Protein AF-A0A1B8CRM6-F1 (afdb_monomer_lite)

Radius of gyration: 18.36 Å; chains: 1; bounding box: 37×36×52 Å

Sequence (145 aa):
MALIEVIQYNAKPSLDSHALRTTINDTIQNAAIALKGPDDIFHVVLSRPAFGSDGPVAAPVVEFVQSYFPASRVTPEFQRGIEEDFARFDKIYKKGVKGDLGLSSGWVLDEQEHENIEDEKAKCFIIARGWESMDCFEQSVQNDA

Structure (mmCIF, N/CA/C/O backbone):
data_AF-A0A1B8CRM6-F1
#
_entry.id   AF-A0A1B8CRM6-F1
#
loop_
_atom_site.group_PDB
_atom_site.id
_atom_site.type_symbol
_atom_site.label_atom_id
_atom_site.label_alt_id
_atom_site.label_comp_id
_atom_site.label_asym_id
_atom_site.label_entity_id
_atom_site.label_seq_id
_atom_site.pdbx_PDB_ins_code
_atom_site.Cartn_x
_atom_site.Cartn_y
_atom_site.Cartn_z
_atom_site.occupancy
_atom_site.B_iso_or_equiv
_atom_site.auth_seq_id
_atom_site.auth_comp_id
_atom_site.auth_asym_id
_atom_site.auth_atom_id
_atom_site.pdbx_PDB_model_num
ATOM 1 N N . MET A 1 1 ? 10.189 12.400 8.759 1.00 33.78 1 MET A N 1
ATOM 2 C CA . MET A 1 1 ? 8.837 11.882 8.470 1.00 33.78 1 MET A CA 1
ATOM 3 C C . MET A 1 1 ? 8.264 12.683 7.321 1.00 33.78 1 MET A C 1
ATOM 5 O O . MET A 1 1 ? 8.281 13.903 7.414 1.00 33.78 1 MET A O 1
ATOM 9 N N . ALA A 1 2 ? 7.822 12.023 6.252 1.00 34.91 2 ALA A N 1
ATOM 10 C CA . ALA A 1 2 ? 7.084 12.663 5.167 1.00 34.91 2 ALA A CA 1
ATOM 11 C C . ALA A 1 2 ? 5.614 12.244 5.292 1.00 34.91 2 ALA A C 1
ATOM 13 O O . ALA A 1 2 ? 5.336 11.048 5.362 1.00 34.91 2 ALA A O 1
ATOM 14 N N . LEU A 1 3 ? 4.715 13.225 5.379 1.00 36.03 3 LEU A N 1
ATOM 15 C CA . LEU A 1 3 ? 3.279 13.017 5.229 1.00 36.03 3 LEU A CA 1
ATOM 16 C C . LEU A 1 3 ? 2.977 13.075 3.736 1.00 36.03 3 LEU A C 1
ATOM 18 O O . LEU A 1 3 ? 3.385 14.029 3.072 1.00 36.03 3 LEU A O 1
ATOM 22 N N . ILE A 1 4 ? 2.331 12.044 3.212 1.00 51.69 4 ILE A N 1
ATOM 23 C CA . ILE A 1 4 ? 2.070 11.908 1.783 1.00 51.69 4 ILE A CA 1
ATOM 24 C C . ILE A 1 4 ? 0.584 11.617 1.585 1.00 51.69 4 ILE A C 1
ATOM 26 O O . ILE A 1 4 ? 0.038 10.745 2.259 1.00 51.69 4 ILE A O 1
ATOM 30 N N . GLU A 1 5 ? -0.038 12.335 0.650 1.00 47.47 5 GLU A N 1
ATOM 31 C CA . GLU A 1 5 ? -1.366 12.023 0.123 1.00 47.47 5 GLU A CA 1
ATOM 32 C C . GLU A 1 5 ? -1.228 11.024 -1.029 1.00 47.47 5 GLU A C 1
ATOM 34 O O . GLU A 1 5 ? -0.574 11.306 -2.037 1.00 47.47 5 GLU A O 1
ATOM 39 N N . VAL A 1 6 ? -1.839 9.849 -0.884 1.00 59.00 6 VAL A N 1
ATOM 40 C CA . VAL A 1 6 ? -2.070 8.937 -2.009 1.00 59.00 6 VAL A CA 1
ATOM 41 C C . VAL A 1 6 ? -3.490 9.172 -2.501 1.00 59.00 6 VAL A C 1
ATOM 43 O O . VAL A 1 6 ? -4.448 9.031 -1.745 1.00 59.00 6 VAL A O 1
ATOM 46 N N . ILE A 1 7 ? -3.599 9.560 -3.767 1.00 54.66 7 ILE A N 1
ATOM 47 C CA . ILE A 1 7 ? -4.848 9.904 -4.442 1.00 54.66 7 ILE A CA 1
ATOM 48 C C . ILE A 1 7 ? -5.157 8.768 -5.417 1.00 54.66 7 ILE A C 1
ATOM 50 O O . ILE A 1 7 ? -4.446 8.604 -6.412 1.00 54.66 7 ILE A O 1
ATOM 54 N N . GLN A 1 8 ? -6.183 7.969 -5.122 1.00 50.56 8 GLN A N 1
ATOM 55 C CA . GLN A 1 8 ? -6.654 6.918 -6.026 1.00 50.56 8 GLN A CA 1
ATOM 56 C C . GLN A 1 8 ? -7.842 7.427 -6.847 1.00 50.56 8 GLN A C 1
ATOM 58 O O . GLN A 1 8 ? -8.781 8.025 -6.323 1.00 50.56 8 GLN A O 1
ATOM 63 N N . TYR A 1 9 ? -7.791 7.177 -8.153 1.00 41.88 9 TYR A N 1
ATOM 64 C CA . TYR A 1 9 ? -8.909 7.405 -9.062 1.00 41.88 9 TYR A CA 1
ATOM 65 C C . TYR A 1 9 ? -9.468 6.044 -9.466 1.00 41.88 9 TYR A C 1
ATOM 67 O O . TYR A 1 9 ? -8.791 5.298 -10.179 1.00 41.88 9 TYR A O 1
ATOM 75 N N . ASN A 1 10 ? -10.689 5.711 -9.043 1.00 38.84 10 ASN A N 1
ATOM 76 C CA . ASN A 1 10 ? -11.346 4.495 -9.499 1.00 38.84 10 ASN A CA 1
ATOM 77 C C . ASN A 1 10 ? -12.088 4.801 -10.802 1.00 38.84 10 ASN A C 1
ATOM 79 O O . ASN A 1 10 ? -13.208 5.311 -10.824 1.00 38.84 10 ASN A O 1
ATOM 83 N N . ALA A 1 11 ? -11.477 4.456 -11.936 1.00 40.16 11 ALA A N 1
ATOM 84 C CA . ALA A 1 11 ? -12.207 4.427 -13.195 1.00 40.16 11 ALA A CA 1
ATOM 85 C C . ALA A 1 11 ? -13.233 3.281 -13.139 1.00 40.16 11 ALA A C 1
ATOM 87 O O . ALA A 1 11 ? -12.899 2.123 -13.387 1.00 40.16 11 ALA A O 1
ATOM 88 N N . LYS A 1 12 ? -14.495 3.584 -12.807 1.00 42.31 12 LYS A N 1
ATOM 89 C CA . LYS A 1 12 ? -15.594 2.623 -12.992 1.00 42.31 12 LYS A CA 1
ATOM 90 C C . LYS A 1 12 ? -15.619 2.204 -14.469 1.00 42.31 12 LYS A C 1
ATOM 92 O O . LYS A 1 12 ? -15.625 3.094 -15.324 1.00 42.31 12 LYS A O 1
ATOM 97 N N . PRO A 1 13 ? -15.647 0.898 -14.802 1.00 41.16 13 PRO A N 1
ATOM 98 C CA . PRO A 1 13 ? -15.742 0.473 -16.188 1.00 41.16 13 PRO A CA 1
ATOM 99 C C . PRO A 1 13 ? -17.056 0.995 -16.768 1.00 41.16 13 PRO A C 1
ATOM 101 O O . PRO A 1 13 ? -18.143 0.597 -16.348 1.00 41.16 13 PRO A O 1
ATOM 104 N N . SER A 1 14 ? -16.953 1.918 -17.718 1.00 43.03 14 SER A N 1
ATOM 105 C CA . SER A 1 14 ? -18.075 2.310 -18.558 1.00 43.03 14 SER A CA 1
ATOM 106 C C . SER A 1 14 ? -18.424 1.118 -19.454 1.00 43.03 14 SER A C 1
ATOM 108 O O . SER A 1 14 ? -17.633 0.716 -20.309 1.00 43.03 14 SER A O 1
ATOM 110 N N . LEU A 1 15 ? -19.577 0.501 -19.197 1.00 43.47 15 LEU A N 1
ATOM 111 C CA . LEU A 1 15 ? -20.194 -0.513 -20.049 1.00 43.47 15 LEU A CA 1
ATOM 112 C C . LEU A 1 15 ? -20.514 0.096 -21.425 1.00 43.47 15 LEU A C 1
ATOM 114 O O . LEU A 1 15 ? -21.455 0.871 -21.530 1.00 43.47 15 LEU A O 1
ATOM 118 N N . ASP A 1 16 ? -19.725 -0.236 -22.453 1.00 39.78 16 ASP A N 1
ATOM 119 C CA . ASP A 1 16 ? -20.201 -0.858 -23.706 1.00 39.78 16 ASP A CA 1
ATOM 120 C C . ASP A 1 16 ? -19.071 -0.955 -24.748 1.00 39.78 16 ASP A C 1
ATOM 122 O O . ASP A 1 16 ? -18.587 0.041 -25.286 1.00 39.78 16 ASP A O 1
ATOM 126 N N . SER A 1 17 ? -18.678 -2.180 -25.107 1.00 42.47 17 SER A N 1
ATOM 127 C CA . SER A 1 17 ? -17.628 -2.468 -26.100 1.00 42.47 17 SER A CA 1
ATOM 128 C C . SER A 1 17 ? -18.096 -2.375 -27.562 1.00 42.47 17 SER A C 1
ATOM 130 O O . SER A 1 17 ? -17.396 -2.841 -28.461 1.00 42.47 17 SER A O 1
ATOM 132 N N . HIS A 1 18 ? -19.254 -1.759 -27.834 1.00 44.88 18 HIS A N 1
ATOM 133 C CA . HIS A 1 18 ? -19.830 -1.707 -29.186 1.00 44.88 18 HIS A CA 1
ATOM 134 C C . HIS A 1 18 ? -20.297 -0.333 -29.701 1.00 44.88 18 HIS A C 1
ATOM 136 O O . HIS A 1 18 ? -20.860 -0.263 -30.796 1.00 44.88 18 HIS A O 1
ATOM 142 N N . ALA A 1 19 ? -20.004 0.782 -29.026 1.00 44.31 19 ALA A N 1
ATOM 143 C CA . ALA A 1 19 ? -20.370 2.109 -29.533 1.00 44.31 19 ALA A CA 1
ATOM 144 C C . ALA A 1 19 ? 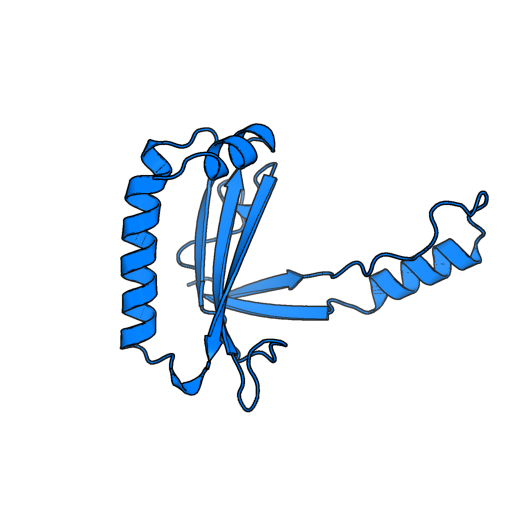-19.274 2.728 -30.426 1.00 44.31 19 ALA A C 1
ATOM 146 O O . ALA A 1 19 ? -18.429 3.516 -30.002 1.00 44.31 19 ALA A O 1
ATOM 147 N N . LEU A 1 20 ? -19.318 2.395 -31.717 1.00 52.56 20 LEU A N 1
ATOM 148 C CA . LEU A 1 20 ? -18.627 3.127 -32.778 1.00 52.56 20 LEU A CA 1
ATOM 149 C C . LEU A 1 20 ? -19.255 4.531 -32.932 1.00 52.56 20 LEU A C 1
ATOM 151 O O . LEU A 1 20 ? -20.209 4.682 -33.692 1.00 52.56 20 LEU A O 1
ATOM 155 N N . ARG A 1 21 ? -18.722 5.526 -32.202 1.00 49.47 21 ARG A N 1
ATOM 156 C CA . ARG A 1 21 ? -18.679 6.994 -32.456 1.00 49.47 21 ARG A CA 1
ATOM 157 C C . ARG A 1 21 ? -18.676 7.736 -31.116 1.00 49.47 21 ARG A C 1
ATOM 159 O O . ARG A 1 21 ? -19.729 7.938 -30.529 1.00 49.47 21 ARG A O 1
ATOM 166 N N . THR A 1 22 ? -17.511 8.201 -30.677 1.00 50.06 22 THR A N 1
ATOM 167 C CA . THR A 1 22 ? -17.417 9.178 -29.588 1.00 50.06 22 THR A CA 1
ATOM 168 C C . THR A 1 22 ? -17.998 10.510 -30.060 1.00 50.06 22 THR A C 1
ATOM 170 O O . THR A 1 22 ? -17.482 11.153 -30.975 1.00 50.06 22 THR A O 1
ATOM 173 N N . THR A 1 23 ? -19.117 10.914 -29.472 1.00 60.03 23 THR A N 1
ATOM 174 C CA . THR A 1 23 ? -19.680 12.254 -29.647 1.00 60.03 23 THR A CA 1
ATOM 175 C C . THR A 1 23 ? -19.029 13.226 -28.660 1.00 60.03 23 THR A C 1
ATOM 177 O O . THR A 1 23 ? -18.480 12.816 -27.640 1.00 60.03 23 THR A O 1
ATOM 180 N N . ILE A 1 24 ? -19.100 14.536 -28.932 1.00 59.22 24 ILE A N 1
ATOM 181 C CA . ILE A 1 24 ? -18.611 15.593 -28.018 1.00 59.22 24 ILE A CA 1
ATOM 182 C C . ILE A 1 24 ? -19.188 15.421 -26.598 1.00 59.22 24 ILE A C 1
ATOM 184 O O . ILE A 1 24 ? -18.506 15.704 -25.616 1.00 59.22 24 ILE A O 1
ATOM 188 N N . ASN A 1 25 ? -20.412 14.895 -26.480 1.00 63.47 25 ASN A N 1
ATOM 189 C CA . ASN A 1 25 ? -21.043 14.608 -25.194 1.00 63.47 25 ASN A CA 1
ATOM 190 C C . ASN A 1 25 ? -20.319 13.516 -24.397 1.00 63.47 25 ASN A C 1
ATOM 192 O O . ASN A 1 25 ? -20.187 13.668 -23.187 1.00 63.47 25 ASN A O 1
ATOM 196 N N . ASP A 1 26 ? -19.796 12.476 -25.047 1.00 70.44 26 ASP A N 1
ATOM 197 C CA . ASP A 1 26 ? -19.073 11.396 -24.362 1.00 70.44 26 ASP A CA 1
ATOM 198 C C . ASP A 1 26 ? -17.739 11.907 -23.812 1.00 70.44 26 ASP A C 1
ATOM 200 O O . ASP A 1 26 ? -17.352 11.603 -22.688 1.00 70.44 26 ASP A O 1
ATOM 204 N N . THR A 1 27 ? -17.053 12.765 -24.573 1.00 69.00 27 THR A N 1
ATOM 205 C CA . THR A 1 27 ? -15.830 13.430 -24.107 1.00 69.00 27 THR A CA 1
ATOM 206 C C . THR A 1 27 ? -16.107 14.348 -22.917 1.00 69.00 27 THR A C 1
ATOM 208 O O . THR A 1 27 ? -15.353 14.322 -21.947 1.00 69.00 27 THR A O 1
ATOM 211 N N . ILE A 1 28 ? -17.195 15.125 -22.952 1.00 72.69 28 ILE A N 1
ATOM 212 C CA . ILE A 1 28 ? -17.588 16.006 -21.843 1.00 72.69 28 ILE A CA 1
ATOM 213 C C . ILE A 1 28 ? -17.982 15.191 -20.605 1.00 72.69 28 ILE A C 1
ATOM 215 O O . ILE A 1 28 ? -17.589 15.553 -19.499 1.00 72.69 28 ILE A O 1
ATOM 219 N N . GLN A 1 29 ? -18.713 14.085 -20.764 1.00 67.88 29 GLN A N 1
ATOM 220 C CA . GLN A 1 29 ? -19.082 13.221 -19.641 1.00 67.88 29 GLN A CA 1
ATOM 221 C C . GLN A 1 29 ? -17.870 12.518 -19.030 1.00 67.88 29 GLN A C 1
ATOM 223 O O . GLN A 1 29 ? -17.721 12.530 -17.811 1.00 67.88 29 GLN A O 1
ATOM 228 N N . ASN A 1 30 ? -16.964 11.986 -19.851 1.00 70.25 30 ASN A N 1
ATOM 229 C CA . ASN A 1 30 ? -15.729 11.371 -19.368 1.00 70.25 30 ASN A CA 1
ATOM 230 C C . ASN A 1 30 ? -14.830 12.391 -18.658 1.00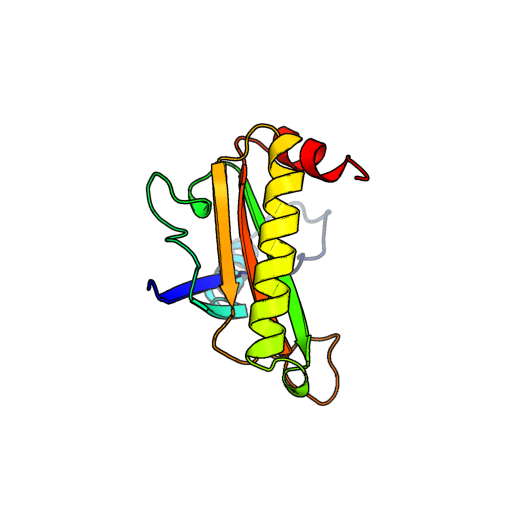 70.25 30 ASN A C 1
ATOM 232 O O . ASN A 1 30 ? -14.283 12.091 -17.599 1.00 70.25 30 ASN A O 1
ATOM 236 N N . ALA A 1 31 ? -14.732 13.616 -19.184 1.00 64.75 31 ALA A N 1
ATOM 237 C CA . ALA A 1 31 ? -14.027 14.703 -18.513 1.00 64.75 31 ALA A CA 1
ATOM 238 C C . ALA A 1 31 ? -14.698 15.073 -17.183 1.00 64.75 31 ALA A C 1
ATOM 240 O O . ALA A 1 31 ? -14.014 15.219 -16.180 1.00 64.75 31 ALA A O 1
ATOM 241 N N . ALA A 1 32 ? -16.028 15.171 -17.132 1.00 68.25 32 ALA A N 1
ATOM 242 C CA . ALA A 1 32 ? -16.754 15.467 -15.899 1.00 68.25 32 ALA A CA 1
ATOM 243 C C . ALA A 1 32 ? -16.597 14.365 -14.837 1.00 68.25 32 ALA A C 1
ATOM 245 O O . ALA A 1 32 ? -16.512 14.679 -13.654 1.00 68.25 32 ALA A O 1
ATOM 246 N N . ILE A 1 33 ? -16.530 13.091 -15.241 1.00 65.50 33 ILE A N 1
ATOM 247 C CA . ILE A 1 33 ? -16.237 11.963 -14.344 1.00 65.50 33 ILE A CA 1
ATOM 248 C C . ILE A 1 33 ? -14.799 12.057 -13.827 1.00 65.50 33 ILE A C 1
ATOM 250 O O . ILE A 1 33 ? -14.594 11.979 -12.622 1.00 65.50 33 ILE A O 1
ATOM 254 N N . ALA A 1 34 ? -13.822 12.309 -14.701 1.00 62.53 34 ALA A N 1
ATOM 255 C CA . ALA A 1 34 ? -12.425 12.481 -14.300 1.00 62.53 34 ALA A CA 1
ATOM 256 C C . ALA A 1 34 ? -12.207 13.707 -13.387 1.00 62.53 34 ALA A C 1
ATOM 258 O O . ALA A 1 34 ? -11.307 13.713 -12.554 1.00 62.53 34 ALA A O 1
ATOM 259 N N . LEU A 1 35 ? -13.038 14.744 -13.529 1.00 63.91 35 LEU A N 1
ATOM 260 C CA . LEU A 1 35 ? -12.974 15.987 -12.755 1.00 63.91 35 LEU A CA 1
ATOM 261 C C . LEU A 1 35 ? -13.780 15.954 -11.447 1.00 63.91 35 LEU A C 1
ATOM 263 O O . LEU A 1 35 ? -13.723 16.927 -10.698 1.00 63.91 35 LEU A O 1
ATOM 267 N N . LYS A 1 36 ? -14.515 14.873 -11.139 1.00 62.12 36 LYS A N 1
ATOM 268 C CA . LYS A 1 36 ? -15.248 14.741 -9.861 1.00 62.12 36 LYS A CA 1
ATOM 269 C C . LYS A 1 36 ? -14.339 14.662 -8.628 1.00 62.12 36 LYS A C 1
ATOM 271 O O . LYS A 1 36 ? -14.850 14.720 -7.514 1.00 62.12 36 LYS A O 1
ATOM 276 N N . GLY A 1 37 ? -13.024 14.631 -8.830 1.00 55.38 37 GLY A N 1
ATOM 277 C CA . GLY A 1 37 ? -12.036 14.480 -7.773 1.00 55.38 37 GLY A CA 1
ATOM 278 C C . GLY A 1 37 ? -11.758 13.006 -7.487 1.00 55.38 37 GLY A C 1
ATOM 279 O O . GLY A 1 37 ? -12.414 12.136 -8.062 1.00 55.38 37 GLY A O 1
ATOM 280 N N . PRO A 1 38 ? -10.746 12.721 -6.659 1.00 59.06 38 PRO A N 1
ATOM 281 C CA . PRO A 1 38 ? -10.472 11.360 -6.232 1.00 59.06 38 PRO A CA 1
ATOM 282 C C . PRO A 1 38 ? -11.631 10.792 -5.434 1.00 59.06 38 PRO A C 1
ATOM 284 O O . PRO A 1 38 ? -12.258 11.505 -4.649 1.00 59.06 38 PRO A O 1
ATOM 287 N N . ASP A 1 39 ? -11.875 9.502 -5.628 1.00 64.75 39 ASP A N 1
ATOM 288 C CA . ASP A 1 39 ? -12.863 8.784 -4.834 1.00 64.75 39 ASP A CA 1
ATOM 289 C C . ASP A 1 39 ? -12.381 8.666 -3.378 1.00 64.75 39 ASP A C 1
ATOM 291 O O . ASP A 1 39 ? -13.188 8.828 -2.469 1.00 64.75 39 ASP A O 1
ATOM 295 N N . ASP A 1 40 ? -11.062 8.516 -3.168 1.00 70.00 40 ASP A N 1
ATOM 296 C CA . ASP A 1 40 ? -10.445 8.344 -1.851 1.00 70.00 40 ASP A CA 1
ATOM 297 C C . ASP A 1 40 ? -9.078 9.056 -1.741 1.00 70.00 40 ASP A C 1
ATOM 299 O O . ASP A 1 40 ? -8.254 9.030 -2.666 1.00 70.00 40 ASP A O 1
ATOM 303 N N . ILE A 1 41 ? -8.824 9.683 -0.584 1.00 77.50 41 ILE A N 1
ATOM 304 C CA . ILE A 1 41 ? -7.551 10.335 -0.232 1.00 77.50 41 ILE A CA 1
ATOM 305 C C . ILE A 1 41 ? -6.983 9.668 1.019 1.00 77.50 41 ILE A C 1
ATOM 307 O O . ILE A 1 41 ? -7.623 9.654 2.071 1.00 77.50 41 ILE A O 1
ATOM 311 N N . PHE A 1 42 ? -5.750 9.170 0.927 1.00 82.88 42 PHE A N 1
ATOM 312 C CA . PHE A 1 42 ? -5.060 8.531 2.045 1.00 82.88 42 PHE A CA 1
ATOM 313 C C . PHE A 1 42 ? -3.908 9.397 2.544 1.00 82.88 42 PHE A C 1
ATOM 315 O O . PHE A 1 42 ? -2.934 9.607 1.820 1.00 82.88 42 PHE A O 1
ATOM 322 N N . HIS A 1 43 ? -3.965 9.825 3.805 1.00 88.19 43 HIS A N 1
ATOM 323 C CA . HIS A 1 43 ? -2.818 10.425 4.482 1.00 88.19 43 HIS A CA 1
ATOM 324 C C . HIS A 1 43 ? -1.949 9.331 5.093 1.00 88.19 43 HIS A C 1
ATOM 326 O O . HIS A 1 43 ? -2.389 8.609 5.988 1.00 88.19 43 HIS A O 1
ATOM 332 N N . VAL A 1 44 ? -0.706 9.206 4.633 1.00 88.31 44 VAL A N 1
ATOM 333 C CA . VAL A 1 44 ? 0.179 8.099 5.020 1.00 88.31 44 VAL A CA 1
ATOM 334 C C . VAL A 1 44 ? 1.487 8.623 5.592 1.00 88.31 44 VAL A C 1
ATOM 336 O O . VAL A 1 44 ? 2.096 9.550 5.049 1.00 88.31 44 VAL A O 1
ATOM 339 N N . VAL A 1 45 ? 1.953 7.984 6.668 1.00 88.06 45 VAL A N 1
ATOM 340 C CA . VAL A 1 45 ? 3.332 8.130 7.152 1.00 88.06 45 VAL A CA 1
ATOM 341 C C . VAL A 1 45 ? 4.151 6.964 6.630 1.00 88.06 45 VAL A C 1
ATOM 343 O O . VAL A 1 45 ? 4.006 5.832 7.083 1.00 88.06 45 VAL A O 1
ATOM 346 N N . LEU A 1 46 ? 5.017 7.257 5.667 1.00 89.06 46 LEU A N 1
ATOM 347 C CA . LEU A 1 46 ? 5.822 6.249 4.993 1.00 89.06 46 LEU A CA 1
ATOM 348 C C . LEU A 1 46 ? 7.186 6.038 5.663 1.00 89.06 46 LEU A C 1
ATOM 350 O O . LEU A 1 46 ? 7.818 6.983 6.147 1.00 89.06 46 LEU A O 1
ATOM 354 N N . SER A 1 47 ? 7.663 4.792 5.621 1.00 90.88 47 SER A N 1
ATOM 355 C CA . SER A 1 47 ? 8.956 4.347 6.156 1.00 90.88 47 SER A CA 1
ATOM 356 C C . SER A 1 47 ? 10.144 5.034 5.480 1.00 90.88 47 SER A C 1
ATOM 358 O O . SER A 1 47 ? 11.174 5.275 6.111 1.00 90.88 47 SER A O 1
ATOM 360 N N . ARG A 1 48 ? 9.985 5.420 4.209 1.00 90.25 48 ARG A N 1
ATOM 361 C CA . ARG A 1 48 ? 10.894 6.310 3.478 1.00 90.25 48 ARG A CA 1
ATOM 362 C C . ARG A 1 48 ? 10.129 7.156 2.451 1.00 90.25 48 ARG A C 1
ATOM 364 O O . ARG A 1 48 ? 8.989 6.818 2.123 1.00 90.25 48 ARG A O 1
ATOM 371 N N . PRO A 1 49 ? 10.722 8.232 1.903 1.00 89.56 49 PRO A N 1
ATOM 372 C CA . PRO A 1 49 ? 10.097 8.987 0.819 1.00 89.56 49 PRO A CA 1
ATOM 373 C C . PRO A 1 49 ? 9.699 8.068 -0.343 1.00 89.56 49 PRO A C 1
ATOM 375 O O . PRO A 1 49 ? 10.529 7.325 -0.863 1.00 89.56 49 PRO A O 1
ATOM 378 N N . ALA A 1 50 ? 8.418 8.092 -0.717 1.00 88.19 50 ALA A N 1
ATOM 379 C CA . ALA A 1 50 ? 7.923 7.332 -1.864 1.00 88.19 50 ALA A CA 1
ATOM 380 C C . ALA A 1 50 ? 8.179 8.053 -3.195 1.00 88.19 50 ALA A C 1
ATOM 382 O O . ALA A 1 50 ? 8.368 7.391 -4.209 1.00 88.19 50 ALA A O 1
ATOM 383 N N . PHE A 1 51 ? 8.216 9.389 -3.165 1.00 85.81 51 PHE A N 1
ATOM 384 C CA . PHE A 1 51 ? 8.421 10.279 -4.309 1.00 85.81 51 PHE A CA 1
ATOM 385 C C . PHE A 1 51 ? 9.871 10.776 -4.384 1.00 85.81 51 PHE A C 1
ATOM 387 O O . PHE A 1 51 ? 10.558 10.867 -3.365 1.00 85.81 51 PHE A O 1
ATOM 394 N N . GLY A 1 52 ? 10.305 11.153 -5.587 1.00 85.50 52 GLY A N 1
ATOM 395 C CA . GLY A 1 52 ? 11.673 11.584 -5.895 1.00 85.50 52 GLY A CA 1
ATOM 396 C C . GLY A 1 52 ? 12.307 10.698 -6.967 1.00 85.50 52 GLY A C 1
ATOM 397 O O . GLY A 1 52 ? 11.724 9.685 -7.339 1.00 85.50 52 GLY A O 1
ATOM 398 N N . SER A 1 53 ? 13.493 11.069 -7.462 1.00 82.00 53 SER A N 1
ATOM 399 C CA . SER A 1 53 ? 14.190 10.319 -8.525 1.00 82.00 53 SER A CA 1
ATOM 400 C C . SER A 1 53 ? 14.470 8.860 -8.157 1.00 82.00 53 SER A C 1
ATOM 402 O O . SER A 1 53 ? 14.454 8.004 -9.032 1.00 82.00 53 SER A O 1
ATOM 404 N N . ASP A 1 54 ? 14.664 8.592 -6.864 1.00 84.94 54 ASP A N 1
ATOM 405 C CA . ASP A 1 54 ? 14.961 7.258 -6.327 1.00 84.94 54 ASP A CA 1
ATOM 406 C C . ASP A 1 54 ? 13.768 6.681 -5.537 1.00 84.94 54 A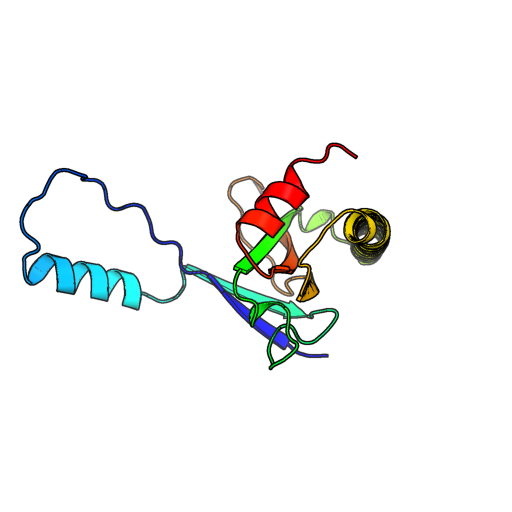SP A C 1
ATOM 408 O O . ASP A 1 54 ? 13.900 5.715 -4.779 1.00 84.94 54 ASP A O 1
ATOM 412 N N . GLY A 1 55 ? 12.602 7.326 -5.643 1.00 90.94 55 GLY A N 1
ATOM 413 C CA . GLY A 1 55 ? 11.384 6.914 -4.963 1.00 90.94 55 GLY A CA 1
ATOM 414 C C . GLY A 1 55 ? 10.698 5.758 -5.701 1.00 90.94 55 GLY A C 1
ATOM 415 O O . GLY A 1 55 ? 10.620 5.792 -6.928 1.00 90.94 55 GLY A O 1
ATOM 416 N N . PRO A 1 56 ? 10.142 4.755 -4.995 1.00 93.12 56 PRO A N 1
ATOM 417 C CA . PRO A 1 56 ? 9.483 3.608 -5.625 1.00 93.12 56 PRO A CA 1
ATOM 418 C C . PRO A 1 56 ? 8.335 3.992 -6.566 1.00 93.12 56 PRO A C 1
ATOM 420 O O . PRO A 1 56 ? 8.079 3.276 -7.526 1.00 93.12 56 PRO A O 1
ATOM 423 N N . VAL A 1 57 ? 7.662 5.127 -6.341 1.00 91.44 57 VAL A N 1
ATOM 424 C CA . VAL A 1 57 ? 6.540 5.560 -7.197 1.00 91.44 57 VAL A CA 1
ATOM 425 C C . VAL A 1 57 ? 6.991 6.262 -8.483 1.00 91.44 57 VAL A C 1
ATOM 427 O O . VAL A 1 57 ? 6.155 6.597 -9.314 1.00 91.44 57 VAL A O 1
ATOM 430 N N . ALA A 1 58 ? 8.296 6.499 -8.652 1.00 92.69 58 ALA A N 1
ATOM 431 C CA . ALA A 1 58 ? 8.878 6.998 -9.898 1.00 92.69 58 ALA A CA 1
ATOM 432 C C . ALA A 1 58 ? 9.291 5.863 -10.856 1.00 92.69 58 ALA A C 1
ATOM 434 O O . ALA A 1 58 ? 9.811 6.132 -11.940 1.00 92.69 58 ALA A O 1
ATOM 435 N N . ALA A 1 59 ? 9.087 4.603 -10.460 1.00 93.81 59 ALA A N 1
ATOM 436 C CA . ALA A 1 59 ? 9.395 3.439 -11.277 1.00 93.81 59 ALA A CA 1
ATOM 437 C C . ALA A 1 59 ? 8.469 3.321 -12.508 1.00 93.81 59 ALA A C 1
ATOM 439 O O . ALA A 1 59 ? 7.337 3.807 -12.473 1.00 93.81 59 ALA A O 1
ATOM 440 N N . PRO A 1 60 ? 8.910 2.632 -13.582 1.00 95.12 60 PRO A N 1
ATOM 441 C CA . PRO A 1 60 ? 8.072 2.351 -14.750 1.00 95.12 60 PRO A CA 1
ATOM 442 C C . PRO A 1 60 ? 6.766 1.617 -14.422 1.00 95.12 60 PRO A C 1
ATOM 444 O O . PRO A 1 60 ? 5.739 1.888 -15.040 1.00 95.12 60 PRO A O 1
ATOM 447 N N . VAL A 1 61 ? 6.804 0.695 -13.457 1.00 94.81 61 VAL A N 1
ATOM 448 C CA . VAL A 1 61 ? 5.627 0.003 -12.923 1.00 94.81 61 VAL A CA 1
ATOM 449 C C . VAL A 1 61 ? 5.611 0.175 -11.411 1.00 94.81 61 VAL A C 1
ATOM 451 O O . VAL A 1 61 ? 6.643 0.042 -10.759 1.00 94.81 61 VAL A O 1
ATOM 454 N N . VAL A 1 62 ? 4.442 0.478 -10.849 1.00 94.50 62 VAL A N 1
ATOM 455 C CA . VAL A 1 62 ? 4.263 0.657 -9.406 1.00 94.50 62 VAL A CA 1
ATOM 456 C C . VAL A 1 62 ? 3.152 -0.264 -8.930 1.00 94.50 62 VAL A C 1
ATOM 458 O O . VAL A 1 62 ? 2.023 -0.199 -9.410 1.00 94.50 62 VAL A O 1
ATOM 461 N N . GLU A 1 63 ? 3.488 -1.118 -7.978 1.00 93.00 63 GLU A N 1
ATOM 462 C CA . GLU A 1 63 ? 2.558 -1.967 -7.252 1.00 93.00 63 GLU A CA 1
ATOM 463 C C . GLU A 1 63 ? 2.094 -1.235 -5.992 1.00 93.00 63 GLU A C 1
ATOM 465 O O . GLU A 1 63 ? 2.916 -0.767 -5.197 1.00 93.00 63 GLU A O 1
ATOM 470 N N . PHE A 1 64 ? 0.777 -1.187 -5.793 1.00 92.25 64 PHE A N 1
ATOM 471 C CA . PHE A 1 64 ? 0.167 -0.753 -4.544 1.00 92.25 64 PHE A CA 1
ATOM 472 C C . PHE A 1 64 ? -0.557 -1.928 -3.895 1.00 92.25 64 PHE A C 1
ATOM 474 O O . PHE A 1 64 ? -1.423 -2.539 -4.517 1.00 92.25 64 PHE A O 1
ATOM 481 N N . VAL A 1 65 ? -0.237 -2.207 -2.632 1.00 92.06 65 VAL A N 1
ATOM 482 C CA . VAL A 1 65 ? -0.963 -3.190 -1.818 1.00 92.06 65 VAL A CA 1
ATOM 483 C C . VAL A 1 65 ? -1.577 -2.473 -0.630 1.00 92.06 65 VAL A C 1
ATOM 485 O O . VAL A 1 65 ? -0.890 -1.735 0.077 1.00 92.06 65 VAL A O 1
ATOM 488 N N . GLN A 1 66 ? -2.867 -2.703 -0.409 1.00 92.62 66 GLN A N 1
ATOM 489 C CA . GLN A 1 66 ? -3.619 -2.176 0.724 1.00 92.62 66 GLN A CA 1
ATOM 490 C C . GLN A 1 66 ? -4.106 -3.347 1.572 1.00 92.62 66 GLN A C 1
ATOM 492 O O . GLN A 1 66 ? -4.815 -4.228 1.093 1.00 92.62 66 GLN A O 1
ATOM 497 N N . SER A 1 67 ? -3.689 -3.373 2.835 1.00 94.38 67 SER A N 1
ATOM 498 C CA . SER A 1 67 ? -4.137 -4.359 3.816 1.00 94.38 67 SER A CA 1
ATOM 499 C C . SER A 1 67 ? -5.018 -3.673 4.846 1.00 94.38 67 SER A C 1
ATOM 501 O O . SER A 1 67 ? -4.542 -2.833 5.612 1.00 94.38 67 SER A O 1
ATOM 503 N N . TYR A 1 68 ? -6.301 -4.026 4.849 1.00 95.06 68 TYR A N 1
ATOM 504 C CA . TYR A 1 68 ? -7.300 -3.450 5.741 1.00 95.06 68 TYR A CA 1
ATOM 505 C C . TYR A 1 68 ? -7.528 -4.339 6.959 1.00 95.06 68 TYR A C 1
ATOM 507 O O . TYR A 1 68 ? -7.674 -5.557 6.852 1.00 95.06 68 TYR A O 1
ATOM 515 N N . PHE A 1 69 ? -7.593 -3.704 8.122 1.00 95.56 69 PHE A N 1
ATOM 516 C CA . PHE A 1 69 ? -7.846 -4.346 9.403 1.00 95.56 69 PHE A CA 1
ATOM 517 C C . PHE A 1 69 ? -8.955 -3.591 10.136 1.00 95.56 69 PHE A C 1
ATOM 519 O O . PHE A 1 69 ? -8.989 -2.361 10.047 1.00 95.56 69 PHE A O 1
ATOM 526 N N . PRO A 1 70 ? -9.825 -4.275 10.899 1.00 96.94 70 PRO A N 1
ATOM 527 C CA . PRO A 1 70 ? -10.802 -3.591 11.741 1.00 96.94 70 PRO A CA 1
ATOM 528 C C . PRO A 1 70 ? -10.089 -2.663 12.732 1.00 96.94 70 PRO A C 1
ATOM 530 O O . PRO A 1 70 ? -9.126 -3.090 13.379 1.00 96.94 70 PRO A O 1
ATOM 533 N N . ALA A 1 71 ? -10.516 -1.401 12.832 1.00 96.56 71 ALA A N 1
ATOM 534 C CA . ALA A 1 71 ? -9.827 -0.382 13.626 1.00 96.56 71 ALA A CA 1
ATOM 535 C C . ALA A 1 71 ? -9.696 -0.792 15.100 1.00 96.56 71 ALA A C 1
ATOM 537 O O . ALA A 1 71 ? -8.646 -0.576 15.706 1.00 96.56 71 ALA A O 1
ATOM 538 N N . SER A 1 72 ? -10.703 -1.483 15.641 1.00 96.25 72 SER A N 1
ATOM 539 C CA . SER A 1 72 ? -10.708 -2.035 16.998 1.00 96.25 72 SER A CA 1
ATOM 540 C C . SER A 1 72 ? -9.541 -2.986 17.297 1.00 96.25 72 SER A C 1
ATOM 542 O O . SER A 1 72 ? -9.154 -3.142 18.458 1.00 96.25 72 SER A O 1
ATOM 544 N N . ARG A 1 73 ? -8.953 -3.620 16.271 1.00 95.31 73 ARG A N 1
ATOM 545 C CA . ARG A 1 73 ? -7.831 -4.564 16.409 1.00 95.31 73 ARG A CA 1
ATOM 546 C C . ARG A 1 73 ? -6.461 -3.908 16.279 1.00 95.31 73 ARG A C 1
ATOM 548 O O . ARG A 1 73 ? -5.465 -4.512 16.677 1.00 95.31 73 ARG A O 1
ATOM 555 N N . VAL A 1 74 ? -6.385 -2.703 15.719 1.00 96.12 74 VAL A N 1
ATOM 556 C CA . VAL A 1 74 ? -5.112 -2.055 15.386 1.00 96.12 74 VAL A CA 1
ATOM 557 C C . VAL A 1 74 ? -4.594 -1.254 16.577 1.00 96.12 74 VAL A C 1
ATOM 559 O O . VAL A 1 74 ? -4.730 -0.036 16.659 1.00 96.12 74 VAL A O 1
ATOM 562 N N . THR A 1 75 ? -3.973 -1.963 17.520 1.00 96.75 75 THR A N 1
ATOM 563 C CA . THR A 1 75 ? -3.194 -1.358 18.611 1.00 96.75 75 THR A CA 1
ATOM 564 C C . THR A 1 75 ? -1.763 -1.036 18.151 1.00 96.75 75 THR A C 1
ATOM 566 O O . THR A 1 75 ? -1.309 -1.582 17.142 1.00 96.75 75 THR A O 1
ATOM 569 N N . PRO A 1 76 ? -0.993 -0.210 18.886 1.00 96.19 76 PRO A N 1
ATOM 570 C CA . PRO A 1 76 ? 0.417 0.032 18.566 1.00 96.19 76 PRO A CA 1
ATOM 571 C C . PRO A 1 76 ? 1.265 -1.249 18.493 1.00 96.19 76 PRO A C 1
ATOM 573 O O . PRO A 1 76 ? 2.158 -1.368 17.656 1.00 96.19 76 PRO A O 1
ATOM 576 N N . GLU A 1 77 ? 0.986 -2.236 19.346 1.00 97.56 77 GLU A N 1
ATOM 577 C CA . GLU A 1 77 ? 1.668 -3.534 19.335 1.00 97.56 77 GLU A CA 1
ATOM 578 C C . GLU A 1 77 ? 1.316 -4.342 18.088 1.00 97.56 77 GLU A C 1
ATOM 580 O O . GLU A 1 77 ? 2.199 -4.972 17.508 1.00 97.56 77 GLU A O 1
ATOM 585 N N . PHE A 1 78 ? 0.049 -4.299 17.664 1.00 97.19 78 PHE A N 1
ATOM 586 C CA . PHE A 1 78 ? -0.395 -4.918 16.419 1.00 97.19 78 PHE A CA 1
ATOM 587 C C . PHE A 1 78 ? 0.296 -4.274 15.213 1.00 97.19 78 PHE A C 1
ATOM 589 O O . PHE A 1 78 ? 0.834 -4.986 14.368 1.00 97.19 78 PHE A O 1
ATOM 596 N N . GLN A 1 79 ? 0.350 -2.936 15.163 1.00 96.25 79 GLN A N 1
ATOM 597 C CA . GLN A 1 79 ? 1.028 -2.207 14.087 1.00 96.25 79 GLN A CA 1
ATOM 598 C C . GLN A 1 79 ? 2.499 -2.599 13.978 1.00 96.25 79 GLN A C 1
ATOM 600 O O . GLN A 1 79 ? 2.962 -2.950 12.893 1.00 96.25 79 GLN A O 1
ATOM 605 N N . ARG A 1 80 ? 3.208 -2.612 15.112 1.00 96.25 80 ARG A N 1
ATOM 606 C CA . ARG A 1 80 ? 4.606 -3.046 15.169 1.00 96.25 80 ARG A CA 1
ATOM 607 C C . ARG A 1 80 ? 4.773 -4.491 14.694 1.00 96.25 80 ARG A C 1
ATOM 609 O O . ARG A 1 80 ? 5.705 -4.767 13.951 1.00 96.25 80 ARG A O 1
ATOM 616 N N . GLY A 1 81 ? 3.874 -5.395 15.085 1.00 97.62 81 GLY A N 1
ATOM 617 C CA . GLY A 1 81 ? 3.903 -6.789 14.634 1.00 97.62 81 GLY A CA 1
ATOM 618 C C . GLY A 1 81 ? 3.799 -6.914 13.112 1.00 97.62 81 GLY A C 1
ATOM 619 O O . GLY A 1 81 ? 4.634 -7.566 12.495 1.00 97.62 81 GLY A O 1
ATOM 620 N N . ILE A 1 82 ? 2.840 -6.216 12.494 1.00 97.00 82 ILE A N 1
ATOM 621 C CA . ILE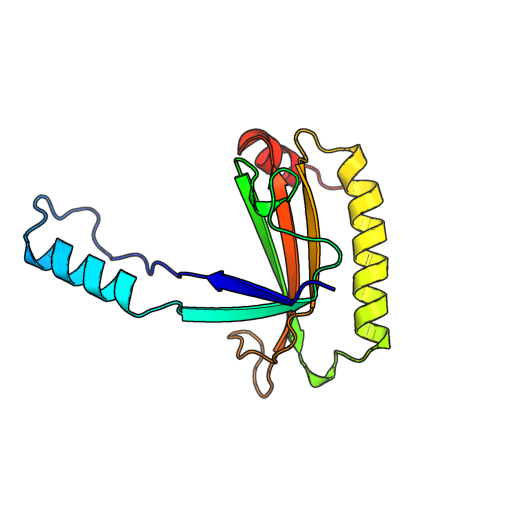 A 1 82 ? 2.686 -6.185 11.030 1.00 97.00 82 ILE A CA 1
ATOM 622 C C . ILE A 1 82 ? 3.929 -5.606 10.346 1.00 97.00 82 ILE A C 1
ATOM 624 O O . ILE A 1 82 ? 4.388 -6.156 9.347 1.00 97.00 82 ILE A O 1
ATOM 628 N N . GLU A 1 83 ? 4.499 -4.521 10.872 1.00 95.88 83 GLU A N 1
ATOM 629 C CA . GLU A 1 83 ? 5.719 -3.917 10.323 1.00 95.88 83 GLU A CA 1
ATOM 630 C C . GLU A 1 83 ? 6.923 -4.869 10.396 1.00 95.88 83 GLU A C 1
ATOM 632 O O . GLU A 1 83 ? 7.673 -4.994 9.424 1.00 95.88 83 GLU A O 1
ATOM 637 N N . GLU A 1 84 ? 7.101 -5.563 11.523 1.00 97.06 84 GLU A N 1
ATOM 638 C CA . GLU A 1 84 ? 8.169 -6.547 11.729 1.00 97.06 84 GLU A CA 1
ATOM 639 C C . GLU A 1 84 ? 8.003 -7.770 10.814 1.00 97.06 84 GLU A C 1
ATOM 641 O O . GLU A 1 84 ? 8.964 -8.191 10.156 1.00 97.06 84 GLU A O 1
ATOM 646 N N . ASP A 1 85 ? 6.786 -8.309 10.724 1.00 97.00 85 ASP A N 1
ATOM 647 C CA . ASP A 1 85 ? 6.459 -9.439 9.855 1.00 97.00 85 ASP A CA 1
ATOM 648 C C . ASP A 1 85 ? 6.652 -9.077 8.381 1.00 97.00 85 ASP A C 1
ATOM 650 O O . ASP A 1 85 ? 7.279 -9.831 7.627 1.00 97.00 85 ASP A O 1
ATOM 654 N N . PHE A 1 86 ? 6.205 -7.889 7.973 1.00 95.69 86 PHE A N 1
ATOM 655 C CA . PHE A 1 86 ? 6.393 -7.402 6.614 1.00 95.69 86 PHE A CA 1
ATOM 656 C C . PHE A 1 86 ? 7.872 -7.179 6.282 1.00 95.69 86 PHE A C 1
ATOM 658 O O . PHE A 1 86 ? 8.341 -7.609 5.227 1.00 95.69 86 PHE A O 1
ATOM 665 N N . ALA A 1 87 ? 8.651 -6.581 7.188 1.00 95.12 87 ALA A N 1
ATOM 666 C CA . ALA A 1 87 ? 10.089 -6.406 6.991 1.00 95.12 87 ALA A CA 1
ATOM 667 C C . ALA A 1 87 ? 10.820 -7.754 6.854 1.00 95.12 87 ALA A C 1
ATOM 669 O O . ALA A 1 87 ? 11.761 -7.892 6.061 1.00 95.12 87 ALA A O 1
ATOM 670 N N . ARG A 1 88 ? 10.389 -8.774 7.607 1.00 96.00 88 ARG A N 1
ATOM 671 C CA . ARG A 1 88 ? 10.908 -10.141 7.481 1.00 96.00 88 ARG A CA 1
ATOM 672 C C . ARG A 1 88 ? 10.539 -10.758 6.134 1.00 96.00 88 ARG A C 1
ATOM 674 O O . ARG A 1 88 ? 11.419 -11.347 5.500 1.00 96.00 88 ARG A O 1
ATOM 681 N N . PHE A 1 89 ? 9.285 -10.621 5.710 1.00 93.44 89 PHE A N 1
ATOM 682 C CA . PHE A 1 89 ? 8.812 -11.073 4.405 1.00 93.44 89 PHE A CA 1
ATOM 683 C C . PHE A 1 89 ? 9.621 -10.432 3.273 1.00 93.44 89 PHE A C 1
ATOM 685 O O . PHE A 1 89 ? 10.245 -11.154 2.497 1.00 93.44 89 PHE A O 1
ATOM 692 N N . ASP A 1 90 ? 9.719 -9.099 3.237 1.00 94.06 90 ASP A N 1
ATOM 693 C CA . ASP A 1 90 ? 10.443 -8.367 2.193 1.00 94.06 90 ASP A CA 1
ATOM 694 C C . ASP A 1 90 ? 11.907 -8.809 2.097 1.00 94.06 90 ASP A C 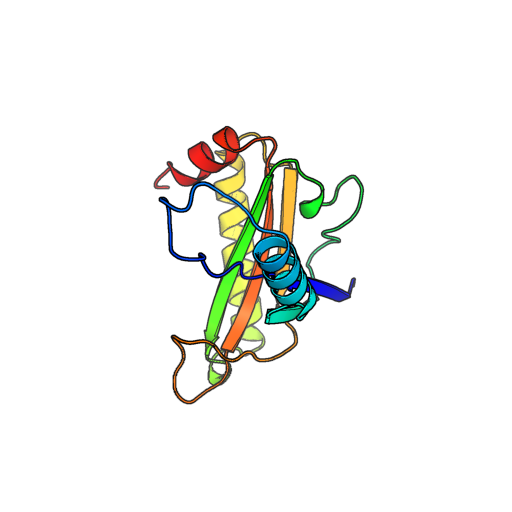1
ATOM 696 O O . ASP A 1 90 ? 12.441 -9.036 1.011 1.00 94.06 90 ASP A O 1
ATOM 700 N N . LYS A 1 91 ? 12.564 -9.030 3.241 1.00 93.62 91 LYS A N 1
ATOM 701 C CA . LYS A 1 91 ? 13.951 -9.507 3.278 1.00 93.62 91 LYS A CA 1
ATOM 702 C C . LYS A 1 91 ? 14.140 -10.871 2.608 1.00 93.62 91 LYS A C 1
ATOM 704 O O . LYS A 1 91 ? 15.236 -11.139 2.105 1.00 93.62 91 LYS A O 1
ATOM 709 N N . ILE A 1 92 ? 13.141 -11.748 2.669 1.00 91.94 92 ILE A N 1
ATOM 710 C CA . ILE A 1 92 ? 13.163 -13.060 2.014 1.00 91.94 92 ILE A CA 1
ATOM 711 C C . ILE A 1 92 ? 12.804 -12.883 0.541 1.00 91.94 92 ILE A C 1
ATOM 713 O O . ILE A 1 92 ? 13.593 -13.266 -0.321 1.00 91.94 92 ILE A O 1
ATOM 717 N N . TYR A 1 93 ? 11.673 -12.231 0.282 1.00 90.69 93 TYR A N 1
ATOM 718 C CA . TYR A 1 93 ? 11.110 -11.992 -1.038 1.00 90.69 93 TYR A CA 1
ATOM 719 C C . TYR A 1 93 ? 12.114 -11.331 -1.987 1.00 90.69 93 TYR A C 1
ATOM 721 O O . TYR A 1 93 ? 12.415 -11.868 -3.052 1.00 90.69 93 TYR A O 1
ATOM 729 N N . LYS A 1 94 ? 12.767 -10.244 -1.555 1.00 91.25 94 LYS A N 1
ATOM 730 C CA . LYS A 1 94 ? 13.689 -9.473 -2.401 1.00 91.25 94 LYS A CA 1
ATOM 731 C C . LYS A 1 94 ? 14.905 -10.251 -2.913 1.00 91.25 94 LYS A C 1
ATOM 733 O O . LYS A 1 94 ? 15.578 -9.805 -3.832 1.00 91.25 94 LYS A O 1
ATOM 738 N N . LYS A 1 95 ? 15.238 -11.392 -2.297 1.00 89.44 95 LYS A N 1
ATOM 739 C CA . LYS A 1 95 ? 16.351 -12.242 -2.750 1.00 89.44 95 LYS A CA 1
ATOM 740 C C . LYS A 1 95 ? 16.008 -13.021 -4.018 1.00 89.44 95 LYS A C 1
ATOM 742 O O . LYS A 1 95 ? 16.925 -13.421 -4.727 1.00 89.44 95 LYS A O 1
ATOM 747 N N . GLY A 1 96 ? 14.722 -13.284 -4.247 1.00 87.06 96 GLY A N 1
ATOM 748 C CA . GLY A 1 96 ? 14.230 -14.083 -5.369 1.00 87.06 96 GLY A CA 1
ATOM 749 C C . GLY A 1 96 ? 13.741 -13.258 -6.557 1.00 87.06 96 GLY A C 1
ATOM 750 O O . GLY A 1 96 ? 13.520 -13.819 -7.625 1.00 87.06 96 GLY A O 1
ATOM 751 N N . VAL A 1 97 ? 13.586 -11.944 -6.395 1.00 91.62 97 VAL A N 1
ATOM 752 C CA . VAL A 1 97 ? 12.984 -11.074 -7.414 1.00 91.62 97 VAL A CA 1
ATOM 753 C C . VAL A 1 97 ? 14.037 -10.285 -8.182 1.00 91.62 97 VAL A C 1
ATOM 755 O O . VAL A 1 97 ? 15.110 -9.963 -7.669 1.00 91.62 97 VAL A O 1
ATOM 758 N N . LYS A 1 98 ? 13.720 -9.968 -9.435 1.00 93.81 98 LYS A N 1
ATOM 759 C CA . LYS A 1 98 ? 14.517 -9.100 -10.306 1.00 93.81 98 LYS A CA 1
ATOM 760 C C . LYS A 1 98 ? 13.721 -7.842 -10.622 1.00 93.81 98 LYS A C 1
ATOM 762 O O . LYS A 1 98 ? 12.496 -7.879 -10.621 1.00 93.81 98 LYS A O 1
ATOM 767 N N . GLY A 1 99 ? 14.429 -6.754 -10.907 1.00 94.06 99 GLY A N 1
ATOM 768 C CA . GLY A 1 99 ? 13.814 -5.490 -11.302 1.00 94.06 99 GLY A CA 1
ATOM 769 C C . GLY A 1 99 ? 13.065 -4.763 -10.184 1.00 94.06 99 GLY A C 1
ATOM 770 O O . GLY A 1 99 ? 12.221 -3.931 -10.490 1.00 94.06 99 GLY A O 1
ATOM 771 N N . ASP A 1 100 ? 13.351 -5.064 -8.911 1.00 94.81 100 ASP A N 1
ATOM 772 C CA . ASP A 1 100 ? 12.873 -4.269 -7.772 1.00 94.81 100 ASP A CA 1
ATOM 773 C C . ASP A 1 100 ? 13.603 -2.918 -7.754 1.00 94.81 100 ASP A C 1
ATOM 775 O O . ASP A 1 100 ? 14.827 -2.855 -7.626 1.00 94.81 100 ASP A O 1
ATOM 779 N N . LEU A 1 101 ? 12.840 -1.833 -7.875 1.00 94.94 101 LEU A N 1
ATOM 780 C CA . LEU A 1 101 ? 13.316 -0.446 -7.776 1.00 94.94 101 LEU A CA 1
ATOM 781 C C . LEU A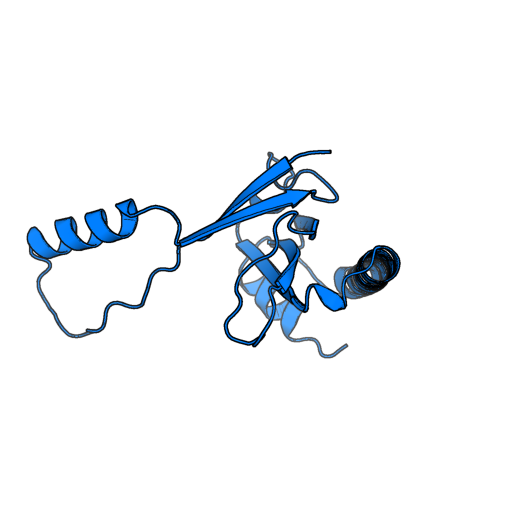 1 101 ? 13.026 0.153 -6.392 1.00 94.94 101 LEU A C 1
ATOM 783 O O . LEU A 1 101 ? 13.138 1.357 -6.148 1.00 94.94 101 LEU A O 1
ATOM 787 N N . GLY A 1 102 ? 12.702 -0.728 -5.450 1.00 93.94 102 GLY A N 1
ATOM 788 C CA . GLY A 1 102 ? 12.539 -0.451 -4.045 1.00 93.94 102 GLY A CA 1
ATOM 789 C C . GLY A 1 102 ? 11.088 -0.288 -3.618 1.00 93.94 102 GLY A C 1
ATOM 790 O O . GLY A 1 102 ? 10.139 -0.403 -4.385 1.00 93.94 102 GLY A O 1
ATOM 791 N N . LEU A 1 103 ? 10.937 -0.007 -2.328 1.00 95.19 103 LEU A N 1
ATOM 792 C CA . LEU A 1 103 ? 9.696 -0.167 -1.593 1.00 95.19 103 LEU A CA 1
ATOM 793 C C . LEU A 1 103 ? 9.498 0.951 -0.572 1.00 95.19 103 LEU A C 1
ATOM 795 O O . LEU A 1 103 ? 10.452 1.351 0.085 1.00 95.19 103 LEU A O 1
ATOM 799 N N . SER A 1 104 ? 8.279 1.431 -0.385 1.00 95.06 104 SER A N 1
ATOM 800 C CA . SER A 1 104 ? 7.899 2.226 0.780 1.00 95.06 104 SER A CA 1
ATOM 801 C C . SER A 1 104 ? 6.609 1.677 1.365 1.00 95.06 104 SER A C 1
ATOM 803 O O . SER A 1 104 ? 5.759 1.180 0.634 1.00 95.06 104 SER A O 1
ATOM 805 N N . SER A 1 105 ? 6.469 1.731 2.681 1.00 95.19 105 SER A N 1
ATOM 806 C CA . SER A 1 105 ? 5.305 1.187 3.377 1.00 95.19 105 SER A CA 1
ATOM 807 C C . SER A 1 105 ? 4.941 2.053 4.567 1.00 95.19 105 SER A C 1
ATOM 809 O O . SER A 1 105 ? 5.794 2.770 5.095 1.00 95.19 105 SER A O 1
ATOM 811 N N . GLY A 1 106 ? 3.689 1.999 4.999 1.00 94.88 106 GLY A N 1
ATOM 812 C CA . GLY A 1 106 ? 3.243 2.811 6.119 1.00 94.88 106 GLY A CA 1
ATOM 813 C C . GLY A 1 106 ? 1.779 2.633 6.460 1.00 94.88 106 GLY A C 1
ATOM 814 O O . GLY A 1 106 ? 1.011 2.027 5.716 1.00 94.88 106 GLY A O 1
ATOM 815 N N . TRP A 1 107 ? 1.395 3.196 7.596 1.00 95.69 107 TRP A N 1
ATOM 816 C CA . TRP A 1 107 ? 0.007 3.227 8.031 1.00 95.69 107 TRP A CA 1
ATOM 817 C C . TRP A 1 107 ? -0.690 4.479 7.514 1.00 95.69 107 TRP A C 1
ATOM 819 O O . TRP A 1 107 ? -0.153 5.590 7.598 1.00 95.69 107 TRP A O 1
ATOM 829 N N . VAL A 1 108 ? -1.909 4.287 7.013 1.00 93.69 108 VAL A N 1
ATOM 830 C CA . VAL A 1 108 ? -2.853 5.382 6.801 1.00 93.69 108 VAL A CA 1
ATOM 831 C C . VAL A 1 108 ? -3.234 5.940 8.173 1.00 93.69 108 VAL A C 1
ATOM 833 O O . VAL A 1 108 ? -3.578 5.192 9.093 1.00 93.69 108 VAL A O 1
ATOM 836 N N . LEU A 1 109 ? -3.140 7.258 8.322 1.00 91.94 109 LEU A N 1
ATOM 837 C CA . LEU A 1 109 ? -3.444 7.953 9.570 1.00 91.94 109 LEU A CA 1
ATOM 838 C C . LEU A 1 109 ? -4.935 7.877 9.896 1.00 91.94 109 LEU A C 1
ATOM 840 O O . LEU A 1 109 ? -5.312 7.591 11.036 1.00 91.94 109 LEU A O 1
ATOM 844 N N . ASP A 1 110 ? -5.771 8.078 8.884 1.00 91.31 110 ASP A N 1
ATOM 845 C CA . ASP A 1 110 ? -7.220 8.117 9.015 1.00 91.31 110 ASP A CA 1
ATOM 846 C C . ASP A 1 110 ? -7.843 6.720 8.991 1.00 91.31 110 ASP A C 1
ATOM 848 O O . ASP A 1 110 ? -7.373 5.806 8.313 1.00 91.31 110 ASP A O 1
ATOM 852 N N . GLU A 1 111 ? -8.935 6.559 9.731 1.00 93.62 111 GLU A N 1
ATOM 853 C CA . GLU A 1 111 ? -9.805 5.389 9.607 1.00 93.62 111 GLU A CA 1
ATOM 854 C C . GLU A 1 111 ? -10.709 5.524 8.378 1.00 93.62 111 GLU A C 1
ATOM 856 O O . GLU A 1 111 ? -11.254 6.600 8.127 1.00 93.62 111 GLU A O 1
ATOM 861 N N . GLN A 1 112 ? -10.882 4.430 7.642 1.00 88.75 112 GLN A N 1
ATOM 862 C CA . GLN A 1 112 ? -11.559 4.387 6.346 1.00 88.75 112 GLN A CA 1
ATOM 863 C C . GLN A 1 112 ? -12.809 3.512 6.412 1.00 88.75 112 GLN A C 1
ATOM 865 O O . GLN A 1 112 ? -12.828 2.518 7.133 1.00 88.75 112 GLN A O 1
ATOM 870 N N . GLU A 1 113 ? -13.833 3.847 5.634 1.00 90.06 113 GLU A N 1
ATOM 871 C CA . GLU A 1 113 ? -14.901 2.886 5.346 1.00 90.06 113 GLU A CA 1
ATOM 872 C C . GLU A 1 113 ? -14.338 1.789 4.429 1.00 90.06 113 GLU A C 1
ATOM 874 O O . GLU A 1 113 ? -13.525 2.073 3.547 1.00 90.06 113 GLU A O 1
ATOM 879 N N . HIS A 1 114 ? -14.737 0.534 4.629 1.00 87.50 114 HIS A N 1
ATOM 880 C CA . HIS A 1 114 ? -14.301 -0.565 3.770 1.00 87.50 114 HIS A CA 1
ATOM 881 C C . HIS A 1 114 ? -15.412 -1.600 3.622 1.00 87.50 114 HIS A C 1
ATOM 883 O O . HIS A 1 114 ? -15.930 -2.102 4.613 1.00 87.50 114 HIS A O 1
ATOM 889 N N . GLU A 1 115 ? -15.744 -1.965 2.384 1.00 87.69 115 GLU A N 1
ATOM 890 C CA . GLU A 1 115 ? -16.903 -2.811 2.055 1.00 87.69 115 GLU A CA 1
ATOM 891 C C . GLU A 1 115 ? -16.917 -4.178 2.760 1.00 87.69 115 GLU A C 1
ATOM 893 O O . GLU A 1 115 ? -17.984 -4.714 3.033 1.00 87.69 115 GLU A O 1
ATOM 898 N N . ASN A 1 116 ? -15.741 -4.726 3.084 1.00 87.88 116 ASN A N 1
ATOM 899 C CA . ASN A 1 116 ? -15.600 -6.035 3.733 1.00 87.88 116 ASN A CA 1
ATOM 900 C C . ASN A 1 116 ? -15.446 -5.960 5.265 1.00 87.88 116 ASN A C 1
ATOM 902 O O . ASN A 1 116 ? -15.160 -6.977 5.897 1.00 87.88 116 ASN A O 1
ATOM 906 N N . ILE A 1 117 ? -15.554 -4.771 5.866 1.00 88.88 117 ILE A N 1
ATOM 907 C CA . ILE A 1 117 ? -15.512 -4.578 7.321 1.00 88.88 117 ILE A CA 1
ATOM 908 C C . ILE A 1 117 ? -16.827 -3.917 7.724 1.00 88.88 117 ILE A C 1
ATOM 910 O O . ILE A 1 117 ? -17.021 -2.720 7.548 1.00 88.88 117 ILE A O 1
ATOM 914 N N . GLU A 1 118 ? -17.747 -4.740 8.218 1.00 88.06 118 GLU A N 1
ATOM 915 C CA . GLU A 1 118 ? -19.057 -4.298 8.688 1.00 88.06 118 GLU A CA 1
ATOM 916 C C . GLU A 1 118 ? -18.961 -3.796 10.140 1.00 88.06 118 GLU A C 1
ATOM 918 O O . GLU A 1 118 ? -18.105 -4.236 10.908 1.00 88.06 118 GLU A O 1
ATOM 923 N N . ASP A 1 119 ? -19.850 -2.871 10.512 1.00 91.44 119 ASP A N 1
ATOM 924 C CA . ASP A 1 119 ? -20.036 -2.327 11.869 1.00 91.44 119 ASP A CA 1
ATOM 925 C C . ASP A 1 119 ? -18.885 -1.498 12.474 1.00 91.44 119 ASP A C 1
ATOM 927 O O . ASP A 1 119 ? -19.051 -0.910 13.547 1.00 91.44 119 ASP A O 1
ATOM 931 N N . GLU A 1 120 ? -17.742 -1.375 11.801 1.00 95.81 120 GLU A N 1
ATOM 932 C CA . GLU A 1 120 ? -16.658 -0.481 12.211 1.00 95.81 120 GLU A CA 1
ATOM 933 C C . GLU A 1 120 ? -15.800 0.001 11.036 1.00 95.81 120 GLU A C 1
ATOM 935 O O . GLU A 1 120 ? -15.835 -0.552 9.939 1.00 95.81 120 GLU A O 1
ATOM 940 N N . LYS A 1 121 ? -14.990 1.038 11.279 1.00 95.12 121 LYS A N 1
ATOM 941 C CA . LYS A 1 121 ? -14.024 1.527 10.293 1.00 95.12 121 LYS A CA 1
ATOM 942 C C . LYS A 1 121 ? -12.780 0.646 10.227 1.00 95.12 121 LYS A C 1
ATOM 944 O O . LYS A 1 121 ? -12.449 -0.095 11.152 1.00 95.12 121 LYS A O 1
ATOM 949 N N . ALA A 1 122 ? -12.033 0.796 9.144 1.00 95.62 122 ALA A N 1
ATOM 950 C CA . ALA A 1 122 ? -10.789 0.102 8.881 1.00 95.62 122 ALA A CA 1
ATOM 951 C C . ALA A 1 122 ? -9.561 0.992 9.120 1.00 95.62 122 ALA A C 1
ATOM 953 O O . ALA A 1 122 ? -9.548 2.180 8.793 1.00 95.62 122 ALA A O 1
ATOM 954 N N . LYS A 1 123 ? -8.474 0.388 9.594 1.00 95.75 123 LYS A N 1
ATOM 955 C CA . LYS A 1 123 ? -7.113 0.918 9.448 1.00 95.75 123 LYS A CA 1
ATOM 956 C C . LYS A 1 123 ? -6.426 0.205 8.288 1.00 95.75 123 LYS A C 1
ATOM 958 O O . LYS A 1 123 ? -6.580 -1.002 8.121 1.00 95.75 123 LYS A O 1
ATOM 963 N N . CYS A 1 124 ? -5.652 0.951 7.506 1.00 94.88 124 CYS A N 1
ATOM 964 C CA . CYS A 1 124 ? -4.973 0.441 6.319 1.00 94.88 124 CYS A CA 1
ATOM 965 C C . CYS A 1 124 ? -3.452 0.515 6.489 1.00 94.88 124 CYS A C 1
ATOM 967 O O . CYS A 1 124 ? -2.909 1.566 6.842 1.00 94.88 124 CYS A O 1
ATOM 969 N N . PHE A 1 125 ? -2.774 -0.598 6.213 1.00 95.56 125 PHE A N 1
ATOM 970 C CA . PHE A 1 125 ? -1.338 -0.634 5.958 1.00 95.56 125 PHE A CA 1
ATOM 971 C C . PHE A 1 125 ? -1.117 -0.669 4.446 1.00 95.56 125 PHE A C 1
ATOM 973 O O . PHE A 1 125 ? -1.609 -1.575 3.767 1.00 95.56 125 PHE A O 1
ATOM 980 N N . ILE A 1 126 ? -0.400 0.324 3.921 1.00 94.38 126 ILE A N 1
ATOM 981 C CA . ILE A 1 126 ? -0.135 0.469 2.492 1.00 94.38 126 ILE A CA 1
ATOM 982 C C . ILE A 1 126 ? 1.321 0.157 2.168 1.00 94.38 126 ILE A C 1
ATOM 984 O O . ILE A 1 126 ? 2.240 0.453 2.937 1.00 94.38 126 ILE A O 1
ATOM 988 N N . ILE A 1 127 ? 1.519 -0.408 0.988 1.00 94.19 127 ILE A N 1
ATOM 989 C CA . ILE A 1 127 ? 2.808 -0.742 0.400 1.00 94.19 127 ILE A CA 1
ATOM 990 C C . ILE A 1 127 ? 2.826 -0.134 -1.001 1.00 94.19 127 ILE A C 1
ATOM 992 O O . ILE A 1 127 ? 1.866 -0.287 -1.750 1.00 94.19 127 ILE A O 1
ATOM 996 N N . ALA A 1 128 ? 3.918 0.539 -1.348 1.00 95.00 128 ALA A N 1
ATOM 997 C CA . ALA A 1 128 ? 4.220 1.023 -2.686 1.00 95.00 128 ALA A CA 1
ATOM 998 C C . ALA A 1 128 ? 5.576 0.455 -3.118 1.00 95.00 128 ALA A C 1
ATOM 1000 O O . ALA A 1 128 ? 6.606 0.807 -2.532 1.00 95.00 128 ALA A O 1
ATOM 1001 N N . ARG A 1 129 ? 5.590 -0.418 -4.126 1.00 95.06 129 ARG A N 1
ATOM 1002 C CA . ARG A 1 129 ? 6.810 -1.040 -4.660 1.00 95.06 129 ARG A CA 1
ATOM 1003 C C . ARG A 1 129 ? 6.998 -0.674 -6.125 1.00 95.06 129 ARG A C 1
ATOM 1005 O O . ARG A 1 129 ? 6.060 -0.750 -6.910 1.00 95.06 129 ARG A O 1
ATOM 1012 N N . GLY A 1 130 ? 8.209 -0.267 -6.477 1.00 95.50 130 GLY A N 1
ATOM 1013 C CA . GLY A 1 130 ? 8.587 0.058 -7.845 1.00 95.50 130 GLY A CA 1
ATOM 1014 C C . GLY A 1 130 ? 9.208 -1.137 -8.560 1.00 95.50 130 GLY A C 1
ATOM 1015 O O . GLY A 1 130 ? 10.016 -1.859 -7.978 1.00 95.50 130 GLY A O 1
ATOM 1016 N N . TRP A 1 131 ? 8.880 -1.293 -9.837 1.00 96.31 131 TRP A N 1
ATOM 1017 C CA . TRP A 1 131 ? 9.336 -2.369 -10.707 1.00 96.31 131 TRP A CA 1
ATOM 1018 C C . TRP A 1 131 ? 9.864 -1.819 -12.038 1.00 96.31 131 TRP A C 1
ATOM 1020 O O . TRP A 1 131 ? 9.311 -0.870 -12.597 1.00 96.31 131 TRP A O 1
ATOM 1030 N N . GLU A 1 132 ? 10.925 -2.432 -12.569 1.00 97.06 132 GLU A N 1
ATOM 1031 C CA . GLU A 1 132 ? 11.513 -2.075 -13.872 1.00 97.06 132 GLU A CA 1
ATOM 1032 C C . GLU A 1 132 ? 10.557 -2.323 -15.049 1.00 97.06 132 GLU A C 1
ATOM 1034 O O . GLU A 1 132 ? 10.599 -1.600 -16.044 1.00 97.06 132 GLU A O 1
ATOM 1039 N N . SER A 1 133 ? 9.709 -3.350 -14.956 1.00 96.50 133 SER A N 1
ATOM 1040 C CA . SER A 1 133 ? 8.758 -3.734 -16.002 1.00 96.50 133 SER A CA 1
ATOM 1041 C C . SER A 1 133 ? 7.610 -4.577 -15.444 1.00 96.50 133 SER A C 1
ATOM 1043 O O . SER A 1 133 ? 7.706 -5.105 -14.334 1.00 96.50 133 SER A O 1
ATOM 1045 N N . MET A 1 134 ? 6.541 -4.732 -16.233 1.00 95.25 134 MET A N 1
ATOM 1046 C CA . MET A 1 134 ? 5.419 -5.606 -15.876 1.00 95.25 134 MET A CA 1
ATOM 1047 C C . MET A 1 134 ? 5.867 -7.071 -15.791 1.00 95.25 134 MET A C 1
ATOM 1049 O O . MET A 1 134 ? 5.525 -7.743 -14.830 1.00 95.25 134 MET A O 1
ATOM 1053 N N . ASP A 1 135 ? 6.726 -7.533 -16.706 1.00 96.12 135 ASP A N 1
ATOM 1054 C CA . ASP A 1 135 ? 7.273 -8.897 -16.688 1.00 96.12 135 ASP A CA 1
ATOM 1055 C C . ASP A 1 135 ? 8.020 -9.209 -15.379 1.00 96.12 135 ASP A C 1
ATOM 1057 O O . ASP A 1 135 ? 7.913 -10.311 -14.842 1.00 96.12 135 ASP A O 1
ATOM 1061 N N . CYS A 1 136 ? 8.777 -8.240 -14.846 1.00 94.56 136 CYS A N 1
ATOM 1062 C CA . CYS A 1 136 ? 9.462 -8.390 -13.560 1.00 94.56 136 CYS A CA 1
ATOM 1063 C C . CYS A 1 136 ? 8.471 -8.563 -12.402 1.00 94.56 136 CYS A C 1
ATOM 1065 O O . CYS A 1 136 ? 8.689 -9.423 -11.548 1.00 94.56 136 CYS A O 1
ATOM 1067 N N . PHE A 1 137 ? 7.392 -7.776 -12.388 1.00 93.69 137 PHE A N 1
ATOM 1068 C CA . PHE A 1 137 ? 6.317 -7.901 -11.405 1.00 93.69 137 PHE A CA 1
ATOM 1069 C C . PHE A 1 137 ? 5.557 -9.229 -11.552 1.00 93.69 137 PHE A C 1
ATOM 1071 O O . PHE A 1 137 ? 5.350 -9.945 -10.581 1.00 93.69 137 PHE A O 1
ATOM 1078 N N . GLU A 1 138 ? 5.187 -9.630 -12.765 1.00 93.25 138 GLU A N 1
ATOM 1079 C CA . GLU A 1 138 ? 4.462 -10.885 -12.981 1.00 93.25 138 GLU A CA 1
ATOM 1080 C C . GLU A 1 138 ? 5.288 -12.106 -12.555 1.00 93.25 138 GLU A C 1
ATOM 1082 O O . GLU A 1 138 ? 4.773 -13.020 -11.915 1.00 93.25 138 GLU A O 1
ATOM 1087 N N . GLN A 1 139 ? 6.590 -12.116 -12.846 1.00 92.31 139 GLN A N 1
ATOM 1088 C CA . GLN A 1 139 ? 7.487 -13.178 -12.383 1.00 92.31 139 GLN A CA 1
ATOM 1089 C C . GLN A 1 139 ? 7.646 -13.186 -10.861 1.00 92.31 139 GLN A C 1
ATOM 1091 O O . GLN A 1 139 ? 7.857 -14.245 -10.266 1.00 92.31 139 GLN A O 1
ATOM 1096 N N . SER A 1 140 ? 7.568 -12.021 -10.215 1.00 90.00 140 SER A N 1
ATOM 1097 C CA . SER A 1 140 ? 7.758 -11.914 -8.772 1.00 90.00 140 SER A CA 1
ATOM 1098 C C . SER A 1 140 ? 6.592 -12.510 -7.978 1.00 90.00 140 SER A C 1
ATOM 1100 O O . SER A 1 140 ? 6.812 -12.987 -6.865 1.00 90.00 140 SER A O 1
ATOM 1102 N N . VAL A 1 141 ? 5.385 -12.550 -8.556 1.00 87.88 141 VAL A N 1
ATOM 1103 C CA . VAL A 1 141 ? 4.176 -13.133 -7.941 1.00 87.88 141 VAL A CA 1
ATOM 1104 C C . VAL A 1 141 ? 3.931 -14.602 -8.311 1.00 87.88 141 VAL A C 1
ATOM 1106 O O . VAL A 1 141 ? 3.035 -15.230 -7.759 1.00 87.88 141 VAL A O 1
ATOM 1109 N N . GLN A 1 142 ? 4.721 -15.170 -9.227 1.00 84.44 142 GLN A N 1
ATOM 1110 C CA . GLN A 1 142 ? 4.595 -16.571 -9.664 1.00 84.44 142 GLN A CA 1
ATOM 1111 C C . GLN A 1 142 ? 5.271 -17.583 -8.733 1.00 84.44 142 GLN A C 1
ATOM 1113 O O . GLN A 1 142 ? 5.087 -18.789 -8.901 1.00 84.44 142 GLN A O 1
ATOM 1118 N N . ASN A 1 143 ? 6.079 -17.120 -7.781 1.00 63.66 143 ASN A N 1
ATOM 1119 C CA . ASN A 1 143 ? 6.776 -18.008 -6.863 1.00 63.66 143 ASN A CA 1
ATOM 1120 C C . ASN A 1 143 ? 5.923 -18.241 -5.614 1.00 63.66 143 ASN A C 1
ATOM 1122 O O . ASN A 1 143 ? 5.832 -17.363 -4.754 1.00 63.66 143 ASN A O 1
ATOM 1126 N N . ASP A 1 144 ? 5.366 -19.445 -5.488 1.00 53.59 144 ASP A N 1
ATOM 1127 C CA . ASP A 1 144 ? 5.017 -19.989 -4.177 1.00 53.59 144 ASP A CA 1
ATOM 1128 C C . ASP A 1 144 ? 6.332 -20.161 -3.400 1.00 53.59 144 ASP A C 1
ATOM 1130 O O . ASP A 1 144 ? 7.249 -20.846 -3.861 1.00 53.59 144 ASP A O 1
ATOM 1134 N N . ALA A 1 145 ? 6.461 -19.454 -2.278 1.00 48.19 145 ALA A N 1
ATOM 1135 C CA . ALA A 1 145 ? 7.640 -19.512 -1.413 1.00 48.19 145 ALA A CA 1
ATOM 1136 C C . ALA A 1 145 ? 7.922 -20.925 -0.874 1.00 48.19 145 ALA A C 1
ATOM 1138 O O . ALA A 1 145 ? 6.952 -21.648 -0.546 1.00 48.19 145 ALA A O 1
#

Foldseek 3Di:
DDWDKDFDADPDDDDDPDDDDDDPVNVVVVVVSVPPGGPDIFTWDKPDDQDDPLHQVVAPDKDKDKDKDFPVPDDPVNVVVVVVVVVVVCVVLVVPAPFWSDKMKTKGPDWADDPPDPPGTIIIIMMMTHGNDPVRVVVSVPDPD

Secondary structure (DSSP, 8-state):
--EEEEEE------S-TT-----HHHHHHHHHHHTT--SEEEEEEESS-SSSTTSGGGSSEEEEEEEEEEGGG--HHHHHHHHHHHHHHHHHHTTT-SSEEEEEEEEESS-B--TT--SSPEEEEEEEEEES-HHHHHHHHS---

pLDDT: mean 81.23, std 19.06, range [33.78, 97.62]